Protein AF-X1RSN2-F1 (afdb_monomer_lite)

Foldseek 3Di:
DDDPVLLVVLQVVQAFKDWFFDDLCAQDDDPNHGSNVCVVVVHDDDGGTDIKHWHDKDFPDDDPVDTDIDTDIDPPDDVQRVQQVSCVSVVHGGGDPDDDDQDDVPDGPVPDDDPVRVVVVVVVVVVD

Organism: NCBI:txid412755

Radius of gyration: 18.57 Å; chains: 1; bounding box: 42×35×59 Å

Sequence (128 aa):
HINRDKIIKSLEKFIGEIEQVPPIFSAKNIKGERAYHFARKGEKIELKPNKVIIRQLELINFDLPFIEIRVLCSKGTYIRALARDLGKILESGAYITRLTRTKIGPYKMKDALTIKIFEEKLKKIKQK

Structure (mmCIF, N/CA/C/O backbone):
data_AF-X1RSN2-F1
#
_entry.id   AF-X1RSN2-F1
#
loop_
_atom_site.group_PDB
_atom_site.id
_atom_site.type_symbol
_atom_site.label_atom_id
_atom_site.label_alt_id
_atom_site.label_comp_id
_atom_site.label_asym_id
_atom_site.label_entity_id
_atom_site.label_seq_id
_atom_site.pdbx_PDB_ins_code
_atom_site.Cartn_x
_atom_site.Cartn_y
_atom_site.Cartn_z
_atom_site.occupancy
_atom_site.B_iso_or_equiv
_atom_site.auth_seq_id
_atom_site.auth_comp_id
_atom_site.auth_asym_id
_atom_site.auth_atom_id
_atom_site.pdbx_PDB_model_num
ATOM 1 N N . HIS A 1 1 ? -1.833 0.680 -24.087 1.00 90.75 1 HIS A 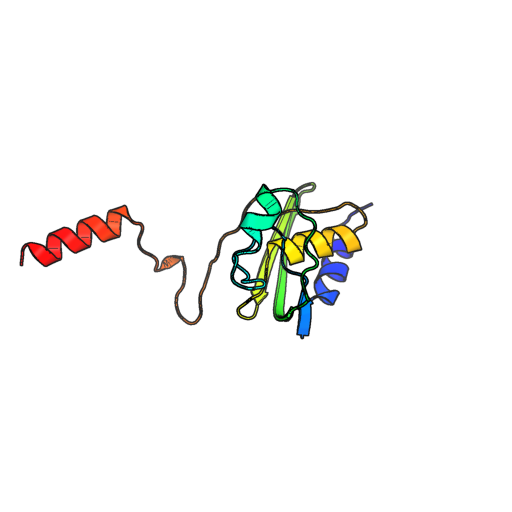N 1
ATOM 2 C CA . HIS A 1 1 ? -0.887 -0.442 -23.856 1.00 90.75 1 HIS A CA 1
ATOM 3 C C . HIS A 1 1 ? -1.137 -1.197 -22.546 1.00 90.75 1 HIS A C 1
ATOM 5 O O . HIS A 1 1 ? -0.720 -2.344 -22.443 1.00 90.75 1 HIS A O 1
ATOM 11 N N . ILE A 1 2 ? -1.772 -0.595 -21.533 1.00 95.44 2 ILE A N 1
ATOM 12 C CA . ILE A 1 2 ? -2.105 -1.281 -20.273 1.00 95.44 2 ILE A CA 1
ATOM 13 C C . ILE A 1 2 ? -3.347 -2.157 -20.464 1.00 95.44 2 ILE A C 1
ATOM 15 O O . ILE A 1 2 ? -4.363 -1.689 -20.966 1.00 95.44 2 ILE A O 1
ATOM 19 N N . ASN A 1 3 ? -3.267 -3.416 -20.038 1.00 96.62 3 ASN A N 1
ATOM 20 C CA . ASN A 1 3 ? -4.387 -4.351 -19.993 1.00 96.62 3 ASN A CA 1
ATOM 21 C C . ASN A 1 3 ? -4.387 -5.111 -18.657 1.00 96.62 3 ASN A C 1
ATOM 23 O O . ASN A 1 3 ? -3.433 -5.019 -17.877 1.00 96.62 3 ASN A O 1
ATOM 27 N N . ARG A 1 4 ? -5.464 -5.856 -18.396 1.00 97.06 4 ARG A N 1
ATOM 28 C CA . ARG A 1 4 ? -5.673 -6.580 -17.136 1.00 97.06 4 ARG A CA 1
ATOM 29 C C . ARG A 1 4 ? -4.523 -7.536 -16.806 1.00 97.06 4 ARG A C 1
ATOM 31 O O . ARG A 1 4 ? -4.016 -7.508 -15.688 1.00 97.06 4 ARG A O 1
ATOM 38 N N . ASP A 1 5 ? -4.059 -8.313 -17.780 1.00 97.00 5 ASP A N 1
ATOM 39 C CA . ASP A 1 5 ? -2.986 -9.294 -17.576 1.00 97.00 5 ASP A CA 1
ATOM 40 C C . ASP A 1 5 ? -1.648 -8.628 -17.254 1.00 97.00 5 ASP A C 1
ATOM 42 O O . ASP A 1 5 ? -0.912 -9.092 -16.383 1.00 97.00 5 ASP A O 1
ATOM 46 N N . LYS A 1 6 ? -1.342 -7.497 -17.904 1.00 96.50 6 LYS A N 1
ATOM 47 C CA . LYS A 1 6 ? -0.146 -6.702 -17.603 1.00 96.50 6 LYS A CA 1
ATOM 48 C C . LYS A 1 6 ? -0.193 -6.167 -16.172 1.00 96.50 6 LYS A C 1
ATOM 50 O O . LYS A 1 6 ? 0.840 -6.175 -15.503 1.00 96.50 6 LYS A O 1
ATOM 55 N N . ILE A 1 7 ? -1.365 -5.742 -15.683 1.00 96.88 7 ILE A N 1
ATOM 56 C CA . ILE A 1 7 ? -1.536 -5.340 -14.279 1.00 96.88 7 ILE A CA 1
ATOM 57 C C . ILE A 1 7 ? -1.262 -6.524 -13.355 1.00 96.88 7 ILE A C 1
ATOM 59 O O . ILE A 1 7 ? -0.403 -6.406 -12.487 1.00 96.88 7 ILE A O 1
ATOM 63 N N . ILE A 1 8 ? -1.934 -7.661 -13.557 1.00 97.38 8 ILE A N 1
ATOM 64 C CA . ILE A 1 8 ? -1.809 -8.839 -12.682 1.00 97.38 8 ILE A CA 1
ATOM 65 C C . ILE A 1 8 ? -0.347 -9.298 -12.592 1.00 97.38 8 ILE A C 1
ATOM 67 O O . ILE A 1 8 ? 0.204 -9.354 -11.495 1.00 97.38 8 ILE A O 1
ATOM 71 N N . LYS A 1 9 ? 0.326 -9.477 -13.736 1.00 97.38 9 LYS A N 1
ATOM 72 C CA . LYS A 1 9 ? 1.757 -9.833 -13.793 1.00 97.38 9 LYS A CA 1
ATOM 73 C C . LYS A 1 9 ? 2.665 -8.801 -13.121 1.00 97.38 9 LYS A C 1
ATOM 75 O O . LYS A 1 9 ? 3.723 -9.137 -12.598 1.00 97.38 9 LYS A O 1
ATOM 80 N N . SER A 1 10 ? 2.293 -7.522 -13.155 1.00 97.00 10 SER A N 1
ATOM 81 C CA . SER A 1 10 ? 3.063 -6.471 -12.481 1.00 97.00 10 SER A CA 1
ATOM 82 C C . SER A 1 10 ? 2.866 -6.503 -10.966 1.00 97.00 10 SER A C 1
ATOM 84 O O . SER A 1 10 ? 3.816 -6.231 -10.239 1.00 97.00 10 SER A O 1
ATOM 86 N N . LEU A 1 11 ? 1.667 -6.852 -10.484 1.00 97.38 11 LEU A N 1
ATOM 87 C CA . LEU A 1 11 ? 1.373 -6.983 -9.055 1.00 97.38 11 LEU A CA 1
ATOM 88 C C . LEU A 1 11 ? 2.163 -8.137 -8.417 1.00 97.38 11 LEU A C 1
ATOM 90 O O . LEU A 1 11 ? 2.683 -7.973 -7.316 1.00 97.38 11 LEU A O 1
ATOM 94 N N . GLU A 1 12 ? 2.326 -9.263 -9.115 1.00 96.88 12 GLU A N 1
ATOM 95 C CA . GLU A 1 12 ? 3.086 -10.428 -8.626 1.00 96.88 12 GLU A CA 1
ATOM 96 C C . GLU A 1 12 ? 4.514 -10.071 -8.187 1.00 96.88 12 GLU A C 1
ATOM 98 O O . GLU A 1 12 ? 5.003 -10.586 -7.184 1.00 96.88 12 GLU A O 1
ATOM 103 N N . LYS A 1 13 ? 5.150 -9.107 -8.865 1.00 96.44 13 LYS A N 1
ATOM 104 C CA . LYS A 1 13 ? 6.514 -8.638 -8.563 1.00 96.44 13 LYS A CA 1
ATOM 105 C C . LYS A 1 13 ? 6.660 -7.963 -7.197 1.00 96.44 13 LYS A C 1
ATOM 107 O O . LYS A 1 13 ? 7.781 -7.759 -6.743 1.00 96.44 13 LYS A O 1
ATOM 112 N N . PHE A 1 14 ? 5.555 -7.567 -6.567 1.00 97.44 14 PHE A N 1
ATOM 113 C CA . PHE A 1 14 ? 5.571 -6.908 -5.262 1.00 97.44 14 PHE A CA 1
ATOM 114 C C . PHE A 1 14 ? 5.339 -7.870 -4.098 1.00 97.44 14 PHE A C 1
ATOM 116 O O . PHE A 1 14 ? 5.508 -7.450 -2.955 1.00 97.44 14 PHE A O 1
ATOM 123 N N . ILE A 1 15 ? 4.921 -9.114 -4.355 1.00 98.12 15 ILE A N 1
ATOM 124 C CA . ILE A 1 15 ? 4.674 -10.106 -3.304 1.00 98.12 15 ILE A CA 1
ATOM 125 C C . ILE A 1 15 ? 6.002 -10.518 -2.661 1.00 98.12 15 ILE A C 1
ATOM 127 O O . ILE A 1 15 ? 6.967 -10.833 -3.350 1.00 98.12 15 ILE A O 1
ATOM 131 N N . GLY A 1 16 ? 6.032 -10.556 -1.330 1.00 98.31 16 GLY A N 1
ATOM 132 C CA . GLY A 1 16 ? 7.221 -10.886 -0.548 1.00 98.31 16 GLY A CA 1
ATOM 133 C C . GLY A 1 16 ? 7.880 -9.665 0.087 1.00 98.31 16 GLY A C 1
ATOM 134 O O . GLY A 1 16 ? 7.229 -8.648 0.346 1.00 98.31 16 GLY A O 1
ATOM 135 N N . GLU A 1 17 ? 9.164 -9.803 0.418 1.00 97.88 17 GLU A N 1
ATOM 136 C CA . GLU A 1 17 ? 9.982 -8.707 0.939 1.00 97.88 17 GLU A CA 1
ATOM 137 C C . GLU A 1 17 ? 10.460 -7.823 -0.214 1.00 97.88 17 GLU A C 1
ATOM 139 O O . GLU A 1 17 ? 11.074 -8.303 -1.163 1.00 97.88 17 GLU A O 1
ATOM 144 N N . ILE A 1 18 ? 10.191 -6.523 -0.113 1.00 96.50 18 ILE A N 1
ATOM 145 C CA . ILE A 1 18 ? 10.602 -5.525 -1.098 1.00 96.50 18 ILE A CA 1
ATOM 146 C C . ILE A 1 18 ? 11.211 -4.310 -0.406 1.00 96.50 18 ILE A C 1
ATOM 148 O O . ILE A 1 18 ? 10.873 -3.975 0.735 1.00 96.50 18 ILE A O 1
ATOM 152 N N . GLU A 1 19 ? 12.073 -3.601 -1.124 1.00 95.56 19 GLU A N 1
ATOM 153 C CA . GLU A 1 19 ? 12.556 -2.294 -0.701 1.00 95.56 19 GLU A CA 1
ATOM 154 C C . GLU A 1 19 ? 11.651 -1.192 -1.238 1.00 95.56 19 GLU A C 1
ATOM 156 O O . GLU A 1 19 ? 11.339 -1.130 -2.426 1.00 95.56 19 GLU A O 1
ATOM 161 N N . GLN A 1 20 ? 11.236 -0.290 -0.352 1.00 94.06 20 GLN A N 1
ATOM 162 C CA . GLN A 1 20 ? 10.371 0.818 -0.713 1.00 94.06 20 GLN A CA 1
ATOM 163 C C . GLN A 1 20 ? 10.999 2.146 -0.314 1.00 94.06 20 GLN A C 1
ATOM 165 O O . GLN A 1 20 ? 11.256 2.401 0.865 1.00 94.06 20 GLN A O 1
ATOM 170 N N . VAL A 1 21 ? 11.191 3.029 -1.296 1.00 91.88 21 VAL A N 1
ATOM 171 C CA . VAL A 1 21 ? 11.546 4.428 -1.039 1.00 91.88 21 VAL A CA 1
ATOM 172 C C . VAL A 1 21 ? 10.280 5.172 -0.606 1.00 91.88 21 VAL A C 1
ATOM 174 O O . VAL A 1 21 ? 9.339 5.280 -1.411 1.00 91.88 21 VAL A O 1
ATOM 177 N N . PRO A 1 22 ? 10.224 5.696 0.635 1.00 87.31 22 PRO A N 1
ATOM 178 C CA . PRO A 1 22 ? 9.074 6.455 1.114 1.00 87.31 22 PRO A CA 1
ATOM 179 C C . PRO A 1 22 ? 8.777 7.669 0.218 1.00 87.31 22 PRO A C 1
ATOM 181 O O . PRO A 1 22 ? 9.664 8.176 -0.464 1.00 87.31 22 PRO A O 1
ATOM 184 N N . PRO A 1 23 ? 7.538 8.182 0.202 1.00 85.44 23 PRO A N 1
ATOM 185 C CA . PRO A 1 23 ? 7.249 9.452 -0.447 1.00 85.44 23 PRO A CA 1
ATOM 186 C C . PRO A 1 23 ? 7.897 10.612 0.327 1.00 85.44 23 PRO A C 1
ATOM 188 O O . PRO A 1 23 ? 7.933 10.595 1.562 1.00 85.44 23 PRO A O 1
ATOM 191 N N . ILE A 1 24 ? 8.331 11.652 -0.396 1.00 83.62 24 ILE A N 1
ATOM 192 C CA . ILE A 1 24 ? 8.907 12.877 0.193 1.00 83.62 24 ILE A CA 1
ATOM 193 C C . ILE A 1 24 ? 7.929 13.554 1.167 1.00 83.62 24 ILE A C 1
ATOM 195 O O . ILE A 1 24 ? 8.298 13.957 2.266 1.00 83.62 24 ILE A O 1
ATOM 199 N N . PHE A 1 25 ? 6.635 13.526 0.840 1.00 82.25 25 PHE A N 1
ATOM 200 C CA . PHE A 1 25 ? 5.545 13.900 1.740 1.00 82.25 25 PHE A CA 1
ATOM 201 C C . PHE A 1 25 ? 5.212 12.760 2.713 1.00 82.25 25 PHE A C 1
ATOM 203 O O . PHE A 1 25 ? 4.171 12.094 2.602 1.00 82.25 25 PHE A O 1
ATOM 210 N N . SER A 1 26 ? 6.107 12.516 3.669 1.00 80.94 26 SER A N 1
ATOM 211 C CA . SER A 1 26 ? 5.921 11.545 4.749 1.00 80.94 26 SER A CA 1
ATOM 212 C C . SER A 1 26 ? 6.371 12.090 6.104 1.00 80.94 26 SER A C 1
ATOM 214 O O . SER A 1 26 ? 7.131 13.049 6.197 1.00 80.94 26 SER A O 1
ATOM 216 N N . ALA A 1 27 ? 5.910 11.453 7.180 1.00 81.50 27 ALA A N 1
ATOM 217 C CA . ALA A 1 27 ? 6.335 11.762 8.543 1.00 81.50 27 ALA A CA 1
ATOM 218 C C . ALA A 1 27 ? 7.659 11.067 8.937 1.00 81.50 27 ALA A C 1
ATOM 220 O O . ALA A 1 27 ? 7.950 10.946 10.128 1.00 81.50 27 ALA A O 1
ATOM 221 N N . LYS A 1 28 ? 8.459 10.569 7.981 1.00 81.25 28 LYS A N 1
ATOM 222 C CA . LYS A 1 28 ? 9.767 9.962 8.285 1.00 81.25 28 LYS A CA 1
ATOM 223 C C . LYS A 1 28 ? 10.677 11.038 8.888 1.00 81.25 28 LYS A C 1
ATOM 225 O O . LYS A 1 28 ? 10.716 12.149 8.369 1.00 81.25 28 LYS A O 1
ATOM 230 N N . ASN A 1 29 ? 11.332 10.730 10.007 1.00 79.06 29 ASN A N 1
ATOM 231 C CA . ASN A 1 29 ? 12.299 11.637 10.626 1.00 79.06 29 ASN A CA 1
ATOM 232 C C . ASN A 1 29 ? 13.631 11.531 9.869 1.00 79.06 29 ASN A C 1
ATOM 234 O O . ASN A 1 29 ? 14.099 10.425 9.591 1.00 79.06 29 ASN A O 1
ATOM 238 N N . ILE A 1 30 ? 14.190 12.679 9.508 1.00 78.50 30 ILE A N 1
ATOM 239 C CA . ILE A 1 30 ? 15.441 12.847 8.784 1.00 78.50 30 ILE A CA 1
ATOM 240 C C . ILE A 1 30 ? 16.217 13.935 9.514 1.00 78.50 30 ILE A C 1
ATOM 242 O O . ILE A 1 30 ? 15.807 15.092 9.515 1.00 78.50 30 ILE A O 1
ATOM 246 N N . LYS A 1 31 ? 17.330 13.550 10.149 1.00 79.81 31 LYS A N 1
ATOM 247 C CA . LYS A 1 31 ? 18.217 14.468 10.884 1.00 79.81 31 LYS A CA 1
ATOM 248 C C . LYS A 1 31 ? 17.484 15.367 11.904 1.00 79.81 31 LYS A C 1
ATOM 250 O O . LYS A 1 31 ? 17.872 16.508 12.101 1.00 79.81 31 LYS A O 1
ATOM 255 N N . GLY A 1 32 ? 16.427 14.863 12.545 1.00 83.50 32 GLY A N 1
ATOM 256 C CA . GLY A 1 32 ? 15.657 15.607 13.549 1.00 83.50 32 GLY A CA 1
ATOM 257 C C . GLY A 1 32 ? 14.388 16.282 13.019 1.00 83.50 32 GLY A C 1
ATOM 258 O O . GLY A 1 32 ? 13.509 16.597 13.816 1.00 83.50 32 GLY A O 1
ATOM 259 N N . GLU A 1 33 ? 14.213 16.413 11.702 1.00 81.56 33 GLU A N 1
ATOM 260 C CA . GLU A 1 33 ? 13.030 17.030 11.083 1.00 81.56 33 GLU A CA 1
ATOM 261 C C . GLU A 1 33 ? 12.186 16.011 10.293 1.00 81.56 33 GLU A C 1
ATOM 263 O O . GLU A 1 33 ? 12.664 14.962 9.859 1.00 81.56 33 GLU A O 1
ATOM 268 N N . ARG A 1 34 ? 10.886 16.276 10.094 1.00 85.56 34 ARG A N 1
ATOM 269 C CA . ARG A 1 34 ? 10.021 15.391 9.283 1.00 85.56 34 ARG A CA 1
ATOM 270 C C . ARG A 1 34 ? 10.222 15.656 7.791 1.00 85.56 34 ARG A C 1
ATOM 272 O O . ARG A 1 34 ? 10.241 16.807 7.373 1.00 85.56 34 ARG A O 1
ATOM 279 N N . ALA A 1 35 ? 10.243 14.601 6.976 1.00 82.00 35 ALA A N 1
ATOM 280 C CA . ALA A 1 35 ? 10.471 14.681 5.528 1.00 82.00 35 ALA A CA 1
ATOM 281 C C . ALA A 1 35 ? 9.553 15.686 4.801 1.00 82.00 35 ALA A C 1
ATOM 283 O O . ALA A 1 35 ? 9.998 16.398 3.902 1.00 82.00 35 ALA A O 1
ATOM 284 N N . TYR A 1 36 ? 8.286 15.803 5.218 1.00 81.81 36 TYR A N 1
ATOM 285 C CA . TYR A 1 36 ? 7.359 16.759 4.608 1.00 81.81 36 TYR A CA 1
ATOM 286 C C . TYR A 1 36 ? 7.739 18.236 4.833 1.00 81.81 36 TYR A C 1
ATOM 288 O O . TYR A 1 36 ? 7.290 19.074 4.054 1.00 81.81 36 TYR A O 1
ATOM 296 N N . HIS A 1 37 ? 8.525 18.583 5.865 1.00 84.25 37 HIS A N 1
ATOM 297 C CA . HIS A 1 37 ? 8.983 19.964 6.074 1.00 84.25 37 HIS A CA 1
ATOM 298 C C . HIS A 1 37 ? 9.927 20.385 4.953 1.00 84.25 37 HIS A C 1
ATOM 300 O O . HIS A 1 37 ? 9.703 21.406 4.311 1.00 84.25 37 HIS A O 1
ATOM 306 N N . PHE A 1 38 ? 10.911 19.545 4.654 1.00 82.25 38 PHE A N 1
ATOM 307 C CA . PHE A 1 38 ? 11.842 19.762 3.555 1.00 82.25 38 PHE A CA 1
ATOM 308 C C . PHE A 1 38 ? 11.145 19.766 2.191 1.00 82.25 38 PHE A C 1
ATOM 310 O O . PHE A 1 38 ? 11.397 20.646 1.372 1.00 82.25 38 PHE A O 1
ATOM 317 N N . ALA A 1 39 ? 10.182 18.858 1.983 1.00 83.00 39 ALA A N 1
ATOM 318 C CA . ALA A 1 39 ? 9.376 18.822 0.761 1.00 83.00 39 ALA A CA 1
ATOM 319 C C . ALA A 1 39 ? 8.657 20.155 0.492 1.00 83.00 39 ALA A C 1
ATOM 321 O O . ALA A 1 39 ? 8.601 20.616 -0.643 1.00 83.00 39 ALA A O 1
ATOM 322 N N . ARG A 1 40 ? 8.112 20.784 1.544 1.00 86.25 40 ARG A N 1
ATOM 323 C CA . ARG A 1 40 ? 7.427 22.084 1.453 1.00 86.25 40 ARG A CA 1
ATOM 324 C C . ARG A 1 40 ? 8.384 23.254 1.219 1.00 86.25 40 ARG A C 1
ATOM 326 O O . ARG A 1 40 ? 7.958 24.250 0.651 1.00 86.25 40 ARG A O 1
ATOM 333 N N . LYS A 1 41 ? 9.648 23.128 1.633 1.00 88.31 41 LYS A N 1
ATOM 334 C CA . LYS A 1 41 ? 10.720 24.102 1.365 1.00 88.31 41 LYS A CA 1
ATOM 335 C C . LYS A 1 41 ? 11.326 23.955 -0.042 1.00 88.31 41 LYS A C 1
ATOM 337 O O . LYS A 1 41 ? 12.157 24.766 -0.427 1.00 88.31 41 LYS A O 1
ATOM 342 N N . GLY A 1 42 ? 10.931 22.931 -0.807 1.00 83.00 42 GLY A N 1
ATOM 343 C CA . GLY A 1 42 ? 11.504 22.634 -2.126 1.00 83.00 42 GLY A CA 1
ATOM 344 C C . GLY A 1 42 ? 12.886 21.973 -2.073 1.00 83.00 42 GLY A C 1
ATOM 345 O O . GLY A 1 42 ? 13.527 21.799 -3.109 1.00 83.00 42 GLY A O 1
ATOM 346 N N . GLU A 1 43 ? 13.349 21.575 -0.888 1.00 83.50 43 GLU A N 1
ATOM 347 C CA . GLU A 1 43 ? 14.653 20.944 -0.710 1.00 83.50 43 GLU A CA 1
ATOM 348 C C . GLU A 1 43 ? 14.627 19.493 -1.206 1.00 83.50 43 GLU A C 1
ATOM 350 O O . GLU A 1 43 ? 13.764 18.687 -0.834 1.00 83.50 43 GLU A O 1
ATOM 355 N N . LYS A 1 44 ? 15.600 19.136 -2.053 1.00 74.25 44 LYS A N 1
ATOM 356 C CA . LYS A 1 44 ? 15.763 17.761 -2.529 1.00 74.25 44 LYS A CA 1
ATOM 357 C C . LYS A 1 44 ? 16.403 16.921 -1.433 1.00 74.25 44 LYS A C 1
ATOM 359 O O . LYS A 1 44 ? 17.582 17.075 -1.133 1.00 74.25 44 LYS A O 1
ATOM 364 N N . ILE A 1 45 ? 15.624 15.999 -0.875 1.00 80.62 45 ILE A N 1
ATOM 365 C CA . ILE A 1 45 ? 16.115 15.023 0.094 1.00 80.62 45 ILE A CA 1
ATOM 366 C C . ILE A 1 45 ? 16.109 13.630 -0.495 1.00 80.62 45 ILE A C 1
ATOM 368 O O . ILE A 1 45 ? 15.096 13.149 -1.006 1.00 80.62 45 ILE A O 1
ATOM 372 N N . GLU A 1 46 ? 17.242 12.960 -0.334 1.00 78.69 46 GLU A N 1
ATOM 373 C CA . GLU A 1 46 ? 17.383 11.555 -0.653 1.00 78.69 46 GLU A CA 1
ATOM 374 C C . GLU A 1 46 ? 16.840 10.688 0.490 1.00 78.69 46 GLU A C 1
ATOM 376 O O . GLU A 1 46 ? 17.291 10.740 1.639 1.00 78.69 46 GLU A O 1
ATOM 381 N N . LEU A 1 47 ? 15.816 9.895 0.180 1.00 83.88 47 LEU A N 1
ATOM 382 C CA . LEU A 1 47 ? 15.179 9.003 1.137 1.00 83.88 47 LEU A CA 1
ATOM 383 C C . LEU A 1 47 ? 15.751 7.599 1.007 1.00 83.88 47 LEU A C 1
ATOM 385 O O . LEU A 1 47 ? 15.572 6.946 -0.016 1.00 83.88 47 LEU A O 1
ATOM 389 N N . LYS A 1 48 ? 16.346 7.093 2.092 1.00 86.62 48 LYS A N 1
ATOM 390 C CA . LYS A 1 48 ? 16.786 5.695 2.143 1.00 86.62 48 LYS A CA 1
ATOM 391 C C . LYS A 1 48 ? 15.588 4.737 2.013 1.00 86.62 48 LYS A C 1
ATOM 393 O O . LYS A 1 48 ? 14.587 4.962 2.724 1.00 86.62 48 LYS A O 1
ATOM 398 N N . PRO A 1 49 ? 15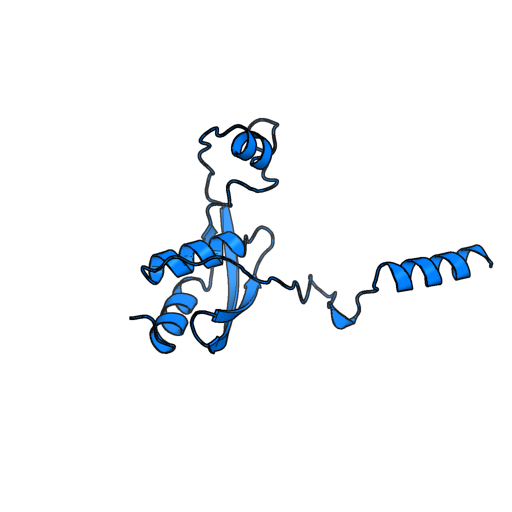.681 3.694 1.163 1.00 90.81 49 PRO A N 1
ATOM 399 C CA . PRO A 1 49 ? 14.698 2.620 1.104 1.00 90.81 49 PRO A CA 1
ATOM 400 C C . PRO A 1 49 ? 14.515 1.948 2.466 1.00 90.81 49 PRO A C 1
ATOM 402 O O . PRO A 1 49 ? 15.431 1.899 3.284 1.00 90.81 49 PRO A O 1
ATOM 405 N N . ASN A 1 50 ? 13.310 1.444 2.713 1.00 91.44 50 ASN A N 1
ATOM 406 C CA . ASN A 1 50 ? 13.004 0.603 3.864 1.00 91.44 50 ASN A CA 1
ATOM 407 C C . ASN A 1 50 ? 12.463 -0.740 3.370 1.00 91.44 50 ASN A C 1
ATOM 409 O O . ASN A 1 50 ? 11.650 -0.764 2.444 1.00 91.44 50 ASN A O 1
ATOM 413 N N . LYS A 1 51 ? 12.838 -1.830 4.039 1.00 96.38 51 LYS A N 1
ATOM 414 C CA . LYS A 1 51 ? 12.258 -3.150 3.788 1.00 96.38 51 LYS A CA 1
ATOM 415 C C . LYS A 1 51 ? 10.827 -3.229 4.314 1.00 96.38 51 LYS A C 1
ATOM 417 O O . LYS A 1 51 ? 10.548 -2.841 5.452 1.00 96.38 51 LYS A O 1
ATOM 422 N N . VAL A 1 52 ? 9.926 -3.732 3.480 1.00 97.38 52 VAL A N 1
ATOM 423 C CA . VAL A 1 52 ? 8.521 -3.994 3.806 1.00 97.38 52 VAL A CA 1
ATOM 424 C C . VAL A 1 52 ? 8.103 -5.329 3.204 1.00 97.38 52 VAL A C 1
ATOM 426 O O . VAL A 1 52 ? 8.731 -5.813 2.270 1.00 97.38 52 VAL A O 1
ATOM 429 N N . ILE A 1 53 ? 7.040 -5.929 3.735 1.00 98.38 53 ILE A N 1
ATOM 430 C CA . ILE A 1 53 ? 6.538 -7.224 3.265 1.00 98.38 53 ILE A CA 1
ATOM 431 C C . ILE A 1 53 ? 5.112 -7.054 2.755 1.00 98.38 53 ILE A C 1
ATOM 433 O O . ILE A 1 53 ? 4.224 -6.675 3.529 1.00 98.38 53 ILE A O 1
ATOM 437 N N . ILE A 1 54 ? 4.872 -7.393 1.490 1.00 98.44 54 ILE A N 1
ATOM 438 C CA . ILE A 1 54 ? 3.530 -7.553 0.925 1.00 98.44 54 ILE A CA 1
ATOM 439 C C . ILE A 1 54 ? 3.172 -9.037 0.980 1.00 98.44 54 ILE A C 1
ATOM 441 O O . ILE A 1 54 ? 3.806 -9.871 0.344 1.00 98.44 54 ILE A O 1
ATOM 445 N N . ARG A 1 55 ? 2.158 -9.379 1.774 1.00 98.19 55 ARG A N 1
ATOM 446 C CA . ARG A 1 55 ? 1.703 -10.764 1.965 1.00 98.19 55 ARG A CA 1
ATOM 447 C C . ARG A 1 55 ? 0.668 -11.178 0.928 1.00 98.19 55 ARG A C 1
ATOM 449 O O . ARG A 1 55 ? 0.646 -12.333 0.534 1.00 98.19 55 ARG A O 1
ATOM 456 N N . GLN A 1 56 ? -0.212 -10.256 0.540 1.00 98.00 56 GLN A N 1
ATOM 457 C CA . GLN A 1 56 ? -1.237 -10.479 -0.481 1.00 98.00 56 GLN A CA 1
ATOM 458 C C . GLN A 1 56 ? -1.443 -9.195 -1.278 1.00 98.00 56 GLN A C 1
ATOM 460 O O . GLN A 1 56 ? -1.430 -8.099 -0.703 1.00 98.00 56 GLN A O 1
ATOM 465 N N . LEU A 1 57 ? -1.649 -9.345 -2.582 1.00 97.88 57 LEU A N 1
ATOM 466 C CA . LEU A 1 57 ? -1.912 -8.255 -3.507 1.00 97.88 57 LEU A CA 1
ATOM 467 C C . LEU A 1 57 ? -2.862 -8.747 -4.594 1.00 97.88 57 LEU A C 1
ATOM 469 O O . LEU A 1 57 ? -2.539 -9.682 -5.316 1.00 97.88 57 LEU A O 1
ATOM 473 N N . GLU A 1 58 ? -4.036 -8.135 -4.687 1.00 97.31 58 GLU A N 1
ATOM 474 C CA . GLU A 1 58 ? -5.112 -8.599 -5.565 1.00 97.31 58 GLU A CA 1
ATOM 475 C C . GLU A 1 58 ? -5.695 -7.436 -6.359 1.00 97.31 58 GLU A C 1
ATOM 477 O O . GLU A 1 58 ? -5.923 -6.361 -5.803 1.00 97.31 58 GLU A O 1
ATOM 482 N N . LEU A 1 59 ? -5.976 -7.670 -7.642 1.00 98.06 59 LEU A N 1
ATOM 483 C CA . LEU A 1 59 ? -6.758 -6.767 -8.480 1.00 98.06 59 LEU A CA 1
ATOM 484 C C . LEU A 1 59 ? -8.250 -7.024 -8.236 1.00 98.06 59 LEU A C 1
ATOM 486 O O . LEU A 1 59 ? -8.760 -8.087 -8.578 1.00 98.06 59 LEU A O 1
ATOM 490 N N . ILE A 1 60 ? -8.932 -6.049 -7.644 1.00 98.19 60 ILE A N 1
ATOM 491 C CA . ILE A 1 60 ? -10.356 -6.114 -7.294 1.00 98.19 60 ILE A CA 1
ATOM 492 C C . ILE A 1 60 ? -11.225 -5.593 -8.434 1.00 98.19 60 ILE A C 1
ATOM 494 O O . ILE A 1 60 ? -12.228 -6.211 -8.772 1.00 98.19 60 ILE A O 1
ATOM 498 N N . ASN A 1 61 ? -10.828 -4.473 -9.040 1.00 98.12 61 ASN A N 1
ATOM 499 C CA . ASN A 1 61 ? -11.535 -3.880 -10.169 1.00 98.12 61 ASN A CA 1
ATOM 500 C C . ASN A 1 61 ? -10.550 -3.365 -11.221 1.00 98.12 61 ASN A C 1
ATOM 502 O O . ASN A 1 61 ? -9.464 -2.889 -10.881 1.00 98.12 61 ASN A O 1
ATOM 506 N N . PHE A 1 62 ? -10.947 -3.435 -12.488 1.00 97.38 62 PHE A N 1
ATOM 507 C CA . PHE A 1 62 ? -10.184 -2.932 -13.625 1.00 97.38 62 PHE A CA 1
ATOM 508 C C . PHE A 1 62 ? -11.123 -2.168 -14.554 1.00 97.38 62 PHE A C 1
ATOM 510 O O . PHE A 1 62 ? -11.910 -2.781 -15.269 1.00 97.38 62 PHE A O 1
ATOM 517 N N . ASP A 1 63 ? -11.026 -0.844 -14.520 1.00 96.88 63 ASP A N 1
ATOM 518 C CA . ASP A 1 63 ? -11.869 0.067 -15.289 1.00 96.88 63 ASP A CA 1
ATOM 519 C C . ASP A 1 63 ? -11.066 1.330 -15.627 1.00 96.88 63 ASP A C 1
ATOM 521 O O . ASP A 1 63 ? -11.111 2.339 -14.919 1.00 96.88 63 ASP A O 1
ATOM 525 N N . LEU A 1 64 ? -10.202 1.222 -16.644 1.00 95.25 64 LEU A N 1
ATOM 526 C CA . LEU A 1 64 ? -9.228 2.267 -16.961 1.00 95.25 64 LEU A CA 1
ATOM 527 C C . LEU A 1 64 ? -9.913 3.635 -17.172 1.00 95.25 64 LEU A C 1
ATOM 529 O O . LEU A 1 64 ? -10.921 3.711 -17.866 1.00 95.25 64 LEU A O 1
ATOM 533 N N . PRO A 1 65 ? -9.344 4.728 -16.625 1.00 95.12 65 PRO A N 1
ATOM 534 C CA . PRO A 1 65 ? -7.999 4.825 -16.048 1.00 95.12 65 PRO A CA 1
ATOM 535 C C . PRO A 1 65 ? -7.894 4.390 -14.573 1.00 95.12 65 PRO A C 1
ATOM 537 O O . PRO A 1 65 ? -6.846 4.580 -13.955 1.00 95.12 65 PRO A O 1
ATOM 540 N N . PHE A 1 66 ? -8.940 3.800 -13.994 1.00 97.38 66 PHE A N 1
ATOM 541 C CA . PHE A 1 66 ? -8.983 3.377 -12.600 1.00 97.38 66 PHE A CA 1
ATOM 542 C C . PHE 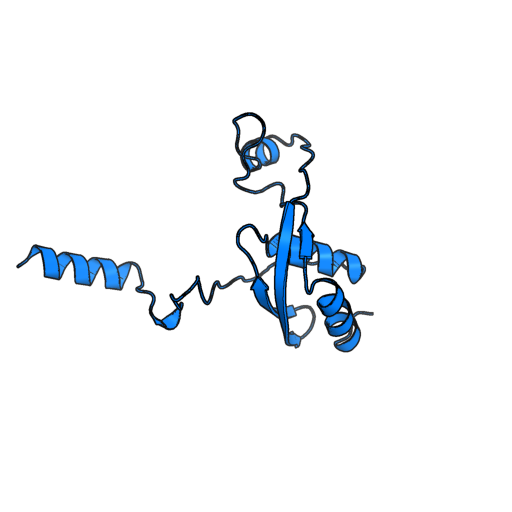A 1 66 ? -8.773 1.868 -12.433 1.00 97.38 66 PHE A C 1
ATOM 544 O O . PHE A 1 66 ? -9.303 1.027 -13.153 1.00 97.38 66 PHE A O 1
ATOM 551 N N . ILE A 1 67 ? -8.002 1.505 -11.414 1.00 97.62 67 ILE A N 1
ATOM 552 C CA . ILE A 1 67 ? -7.915 0.129 -10.929 1.00 97.62 67 ILE A CA 1
ATOM 553 C C . ILE A 1 67 ? -8.089 0.140 -9.417 1.00 97.62 67 ILE A C 1
ATOM 555 O O . ILE A 1 67 ? -7.657 1.075 -8.738 1.00 97.62 67 ILE A O 1
ATOM 559 N N . GLU A 1 68 ? -8.699 -0.909 -8.883 1.00 98.38 68 GLU A N 1
ATOM 560 C CA . GLU A 1 68 ? -8.802 -1.115 -7.445 1.00 98.38 68 GLU A CA 1
ATOM 561 C C . GLU A 1 68 ? -7.975 -2.329 -7.052 1.00 98.38 68 GLU A C 1
ATOM 563 O O . GLU A 1 68 ? -8.120 -3.400 -7.637 1.00 98.38 68 GLU A O 1
ATOM 568 N N . ILE A 1 69 ? -7.113 -2.160 -6.051 1.00 98.06 69 ILE A N 1
ATOM 569 C CA . ILE A 1 69 ? -6.279 -3.235 -5.523 1.00 98.06 69 ILE A CA 1
ATOM 570 C C . ILE A 1 69 ? -6.500 -3.412 -4.025 1.00 98.06 69 ILE A C 1
ATOM 572 O O . ILE A 1 69 ? -6.652 -2.441 -3.279 1.00 98.06 69 ILE A O 1
ATOM 576 N N . ARG A 1 70 ? -6.452 -4.662 -3.570 1.00 98.38 70 ARG A N 1
ATOM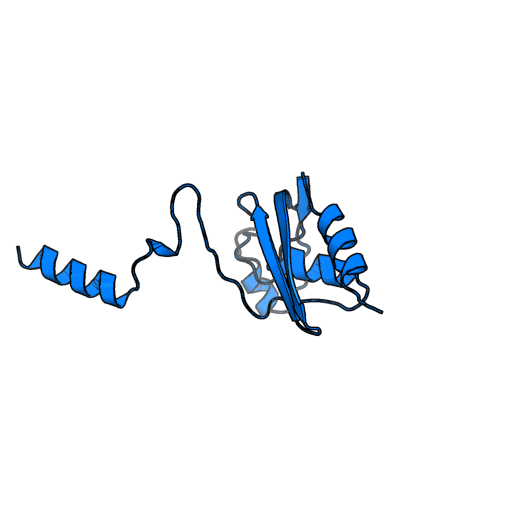 577 C CA . ARG A 1 70 ? -6.428 -5.019 -2.151 1.00 98.38 70 ARG A CA 1
ATOM 578 C C . ARG A 1 70 ? -5.017 -5.437 -1.763 1.00 98.38 70 ARG A C 1
ATOM 580 O O . ARG A 1 70 ? -4.426 -6.298 -2.403 1.00 98.38 70 ARG A O 1
ATOM 587 N N . VAL A 1 71 ? -4.499 -4.842 -0.691 1.00 98.38 71 VAL A N 1
ATOM 588 C CA . VAL A 1 71 ? -3.147 -5.083 -0.167 1.00 98.38 71 VAL A CA 1
ATOM 589 C C . VAL A 1 71 ? -3.234 -5.600 1.267 1.00 98.38 71 VAL A C 1
ATOM 591 O O . VAL A 1 71 ? -3.847 -4.957 2.121 1.00 98.38 71 VAL A O 1
ATOM 594 N N . LEU A 1 72 ? -2.528 -6.694 1.559 1.00 98.38 72 LEU A N 1
ATOM 595 C CA . LEU A 1 72 ? -2.140 -7.082 2.916 1.00 98.38 72 LEU A CA 1
ATOM 596 C C . LEU A 1 72 ? -0.629 -6.897 3.069 1.00 98.38 72 LEU A C 1
ATOM 598 O O . LEU A 1 72 ? 0.148 -7.571 2.400 1.00 98.38 72 LEU A O 1
ATOM 602 N N . CYS A 1 73 ? -0.195 -6.022 3.974 1.00 98.19 73 CYS A N 1
ATOM 603 C CA . CYS A 1 73 ? 1.215 -5.641 4.091 1.00 98.19 73 CYS A CA 1
ATOM 604 C C . CYS A 1 73 ? 1.698 -5.505 5.543 1.00 98.19 73 CYS A C 1
ATOM 606 O O . CYS A 1 73 ? 0.908 -5.472 6.486 1.00 98.19 73 CYS A O 1
ATOM 608 N N . SER A 1 74 ? 3.017 -5.433 5.741 1.00 97.31 74 SER A N 1
ATOM 609 C CA . SER A 1 74 ? 3.632 -5.106 7.031 1.00 97.31 74 SER A CA 1
ATOM 610 C C . SER A 1 74 ? 3.454 -3.630 7.398 1.00 97.31 74 SER A C 1
ATOM 612 O O . SER A 1 74 ? 3.118 -2.783 6.561 1.00 97.31 74 SER A O 1
ATOM 614 N N . LYS A 1 75 ? 3.747 -3.301 8.663 1.00 94.31 75 LYS A N 1
ATOM 615 C CA . LYS A 1 75 ? 3.912 -1.909 9.103 1.00 94.31 75 LYS A CA 1
ATOM 616 C C . LYS A 1 75 ? 4.973 -1.196 8.257 1.00 94.31 75 LYS A C 1
ATOM 618 O O . LYS A 1 75 ? 5.896 -1.832 7.756 1.00 94.31 75 LYS A O 1
ATOM 623 N N . GLY A 1 76 ? 4.836 0.122 8.118 1.00 92.12 76 GLY A N 1
ATOM 624 C CA . GLY A 1 76 ? 5.786 0.954 7.369 1.00 92.12 76 GLY A CA 1
ATOM 625 C C . GLY A 1 76 ? 5.619 0.925 5.847 1.00 92.12 76 GLY A C 1
ATOM 626 O O . GLY A 1 76 ? 6.303 1.683 5.168 1.00 92.12 76 GLY A O 1
ATOM 627 N N . THR A 1 77 ? 4.694 0.120 5.316 1.00 96.25 77 THR A N 1
ATOM 628 C CA . THR A 1 77 ? 4.378 0.096 3.881 1.00 96.25 77 THR A CA 1
ATOM 629 C C . THR A 1 77 ? 3.680 1.384 3.461 1.00 96.25 77 THR A C 1
ATOM 631 O O . THR A 1 77 ? 2.631 1.751 3.995 1.00 96.25 77 THR A O 1
ATOM 634 N N . TYR A 1 78 ? 4.234 2.062 2.461 1.00 95.44 78 TYR A N 1
ATOM 635 C CA . TYR A 1 78 ? 3.634 3.237 1.852 1.00 95.44 78 TYR A CA 1
ATOM 636 C C . TYR A 1 78 ? 2.847 2.824 0.610 1.00 95.44 78 TYR A C 1
ATOM 638 O O . TYR A 1 78 ? 3.410 2.652 -0.466 1.00 95.44 78 TYR A O 1
ATOM 646 N N . ILE A 1 79 ? 1.518 2.748 0.715 1.00 97.00 79 ILE A N 1
ATOM 647 C CA . ILE A 1 79 ? 0.664 2.407 -0.442 1.00 97.00 79 ILE A CA 1
ATOM 648 C C . ILE A 1 79 ? 0.852 3.418 -1.588 1.00 97.00 79 ILE A C 1
ATOM 650 O O . ILE A 1 79 ? 0.819 3.054 -2.757 1.00 97.00 79 ILE A O 1
ATOM 654 N N . ARG A 1 80 ? 1.142 4.691 -1.272 1.00 95.50 80 ARG A N 1
ATOM 655 C CA . ARG A 1 80 ? 1.464 5.717 -2.283 1.00 95.50 80 ARG A CA 1
ATOM 656 C C . ARG A 1 80 ? 2.728 5.390 -3.082 1.00 95.50 80 ARG A C 1
ATOM 658 O O . ARG A 1 80 ? 2.770 5.654 -4.277 1.00 95.50 80 ARG A O 1
ATOM 665 N N . ALA A 1 81 ? 3.745 4.828 -2.429 1.00 95.62 81 ALA A N 1
ATOM 666 C CA . ALA A 1 81 ? 4.952 4.382 -3.113 1.00 95.62 81 ALA A CA 1
ATOM 667 C C . ALA A 1 81 ? 4.666 3.137 -3.965 1.00 95.62 81 ALA A C 1
ATOM 669 O O . ALA A 1 81 ? 5.105 3.092 -5.103 1.00 95.62 81 ALA A O 1
ATOM 670 N N . LEU A 1 82 ? 3.835 2.207 -3.477 1.00 97.12 82 LEU A N 1
ATOM 671 C CA . LEU A 1 82 ? 3.389 1.049 -4.261 1.00 97.12 82 LEU A CA 1
ATOM 672 C C . LEU A 1 82 ? 2.680 1.483 -5.553 1.00 97.12 82 LEU A C 1
ATOM 674 O O . LEU A 1 82 ? 3.016 0.986 -6.620 1.00 97.12 82 LEU A O 1
ATOM 678 N N . ALA A 1 83 ? 1.762 2.454 -5.478 1.00 97.12 83 ALA A N 1
ATOM 679 C CA . ALA A 1 83 ? 1.096 3.003 -6.660 1.00 97.12 83 ALA A CA 1
ATOM 680 C C . ALA A 1 83 ? 2.098 3.630 -7.645 1.00 97.12 83 ALA A C 1
ATOM 682 O O . ALA A 1 83 ? 2.076 3.306 -8.828 1.00 97.12 83 ALA A O 1
ATOM 683 N N . ARG A 1 84 ? 3.023 4.467 -7.155 1.00 96.62 84 ARG A N 1
ATOM 684 C CA . ARG A 1 84 ? 4.093 5.064 -7.973 1.00 96.62 84 ARG A CA 1
ATOM 685 C C . ARG A 1 84 ? 4.927 3.993 -8.677 1.00 96.62 84 ARG A C 1
ATOM 687 O O . ARG A 1 84 ? 5.184 4.106 -9.872 1.00 96.62 84 ARG A O 1
ATOM 694 N N . ASP A 1 85 ? 5.376 2.989 -7.932 1.00 96.56 85 ASP A N 1
ATOM 695 C CA . ASP A 1 85 ? 6.301 1.972 -8.427 1.00 96.56 85 ASP A CA 1
ATOM 696 C C . ASP A 1 85 ? 5.598 1.017 -9.406 1.00 96.56 85 ASP A C 1
ATOM 698 O O . ASP A 1 85 ? 6.170 0.683 -10.441 1.00 96.56 85 ASP A O 1
ATOM 702 N N . LEU A 1 86 ? 4.319 0.694 -9.179 1.00 97.06 86 LEU A N 1
ATOM 703 C CA . LEU A 1 86 ? 3.476 0.014 -10.167 1.00 97.06 86 LEU A CA 1
ATOM 704 C C . LEU A 1 86 ? 3.355 0.841 -11.456 1.00 97.06 86 LEU A C 1
ATOM 706 O O . LEU A 1 86 ? 3.553 0.318 -12.548 1.00 97.06 86 LEU A O 1
ATOM 710 N N . GLY A 1 87 ? 3.101 2.146 -11.341 1.00 96.94 87 GLY A N 1
ATOM 711 C CA . GLY A 1 87 ? 3.029 3.052 -12.488 1.00 96.94 87 GLY A CA 1
ATOM 712 C C . GLY A 1 87 ? 4.320 3.125 -13.308 1.00 96.94 87 GLY A C 1
ATOM 713 O O . GLY A 1 87 ? 4.255 3.270 -14.530 1.00 96.94 87 GLY A O 1
ATOM 714 N N . LYS A 1 88 ? 5.484 2.995 -12.654 1.00 96.38 88 LYS A N 1
ATOM 715 C CA . LYS A 1 88 ? 6.791 2.890 -13.324 1.00 96.38 88 LYS A CA 1
ATOM 716 C C . LYS A 1 88 ? 6.924 1.580 -14.097 1.00 96.38 88 LYS A C 1
ATOM 718 O O . LYS A 1 88 ? 7.292 1.624 -15.262 1.00 96.38 88 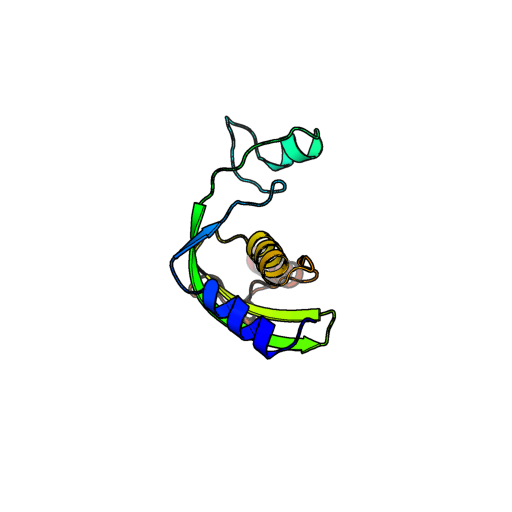LYS A O 1
ATOM 723 N N . ILE A 1 89 ? 6.579 0.443 -13.485 1.00 95.88 89 ILE A N 1
ATOM 724 C CA . ILE A 1 89 ? 6.603 -0.876 -14.149 1.00 95.88 89 ILE A CA 1
ATOM 725 C C . ILE A 1 89 ? 5.667 -0.905 -15.367 1.00 95.88 89 ILE A C 1
ATOM 727 O O . ILE A 1 89 ? 5.940 -1.582 -16.355 1.00 95.88 89 ILE A O 1
ATOM 731 N N . LEU A 1 90 ? 4.558 -0.168 -15.304 1.00 95.81 90 LEU A N 1
ATOM 732 C CA . LEU A 1 90 ? 3.584 -0.068 -16.390 1.00 95.81 90 LEU A CA 1
ATOM 733 C C . LEU A 1 90 ? 3.931 0.985 -17.450 1.00 95.81 90 LEU A C 1
ATOM 735 O O . LEU A 1 90 ? 3.215 1.059 -18.450 1.00 95.81 90 LEU A O 1
ATOM 739 N N . GLU A 1 91 ? 4.989 1.775 -17.243 1.00 96.06 91 GLU A N 1
ATOM 740 C CA . GLU A 1 91 ? 5.439 2.836 -18.157 1.00 96.06 91 GLU A CA 1
ATOM 741 C C . GLU A 1 91 ? 4.348 3.886 -18.443 1.00 96.06 91 GLU A C 1
ATOM 743 O O . GLU A 1 91 ? 4.178 4.342 -19.569 1.00 96.06 91 GLU A O 1
ATOM 748 N N . SER A 1 92 ? 3.551 4.245 -17.431 1.00 94.31 92 SER A N 1
ATOM 749 C CA . SER A 1 92 ? 2.477 5.249 -17.575 1.00 94.31 92 SER A CA 1
ATOM 750 C C . SER A 1 92 ? 2.326 6.180 -16.370 1.00 94.31 92 SER A C 1
ATOM 752 O O . SER A 1 92 ? 1.566 7.144 -16.431 1.00 94.31 92 SER A O 1
ATOM 754 N N . GLY A 1 93 ? 3.037 5.903 -15.271 1.00 95.69 93 GLY A N 1
ATOM 755 C CA . GLY A 1 93 ? 2.811 6.565 -13.988 1.00 95.69 93 GLY A CA 1
ATOM 756 C C . GLY A 1 93 ? 1.505 6.114 -13.323 1.00 95.69 93 GLY A C 1
ATOM 757 O O . GLY A 1 93 ? 0.598 5.591 -13.961 1.00 95.69 93 GLY A O 1
ATOM 758 N N . ALA A 1 94 ? 1.431 6.264 -12.002 1.00 96.88 94 ALA A N 1
ATOM 759 C CA . ALA A 1 94 ? 0.219 6.011 -11.231 1.00 96.88 94 ALA A CA 1
ATOM 760 C C . ALA A 1 94 ? 0.314 6.693 -9.864 1.00 96.88 94 ALA A C 1
ATOM 762 O O . ALA A 1 94 ? 1.396 6.871 -9.298 1.00 96.88 94 ALA A O 1
ATOM 763 N N . TYR A 1 95 ? -0.842 7.068 -9.329 1.00 96.62 95 TYR A N 1
ATOM 764 C CA . TYR A 1 95 ? -0.989 7.657 -8.006 1.00 96.62 95 TYR A CA 1
ATOM 765 C C . TYR A 1 95 ? -2.302 7.190 -7.374 1.00 96.62 95 TYR A C 1
ATOM 767 O O . TYR A 1 95 ? -3.172 6.630 -8.035 1.00 96.62 95 TYR A O 1
ATOM 775 N N . ILE A 1 96 ? -2.434 7.394 -6.066 1.00 96.69 96 ILE A N 1
ATOM 776 C CA . ILE A 1 96 ? -3.651 7.033 -5.339 1.00 96.69 96 ILE A CA 1
ATOM 777 C C . ILE A 1 96 ? -4.677 8.153 -5.466 1.00 96.69 96 ILE A C 1
ATOM 779 O O . ILE A 1 96 ? -4.397 9.280 -5.064 1.00 96.69 96 ILE A O 1
ATOM 783 N N . THR A 1 97 ? -5.886 7.808 -5.899 1.00 97.38 97 THR A N 1
ATOM 784 C CA . THR A 1 97 ? -7.070 8.680 -5.832 1.00 97.38 97 THR A CA 1
ATOM 785 C C . THR A 1 97 ? -7.928 8.402 -4.594 1.00 97.38 97 THR A C 1
ATOM 787 O O . THR A 1 97 ? -8.515 9.322 -4.032 1.00 97.38 97 THR A O 1
ATOM 790 N N . ARG A 1 98 ? -7.966 7.149 -4.117 1.00 97.69 98 ARG A N 1
ATOM 791 C CA . ARG A 1 98 ? -8.717 6.714 -2.929 1.00 97.69 98 ARG A CA 1
ATOM 792 C C . ARG A 1 98 ? -7.943 5.653 -2.147 1.00 97.69 98 ARG A C 1
ATOM 794 O O . ARG A 1 98 ? -7.382 4.736 -2.736 1.00 97.69 98 ARG A O 1
ATOM 801 N N . LEU A 1 99 ? -7.934 5.756 -0.817 1.00 97.56 99 LEU A N 1
ATOM 802 C CA . LEU A 1 99 ? -7.315 4.767 0.069 1.00 97.56 99 LEU A CA 1
ATOM 803 C C . LEU A 1 99 ? -8.188 4.527 1.297 1.00 97.56 99 LEU A C 1
ATOM 805 O O . LEU A 1 99 ? -8.439 5.448 2.069 1.00 97.56 99 LEU A O 1
ATOM 809 N N . THR A 1 100 ? -8.550 3.267 1.520 1.00 97.31 100 THR A N 1
ATOM 810 C CA . THR A 1 100 ? -9.299 2.849 2.706 1.00 97.31 100 THR A CA 1
ATOM 811 C C . THR A 1 100 ? -8.526 1.768 3.441 1.00 97.31 100 THR A C 1
ATOM 813 O O . THR A 1 100 ? -8.223 0.710 2.894 1.00 97.31 100 THR A O 1
ATOM 816 N N . ARG A 1 101 ? -8.211 2.018 4.714 1.00 97.50 101 ARG A N 1
ATOM 817 C CA . ARG A 1 101 ? -7.607 1.010 5.586 1.00 97.50 101 ARG A CA 1
ATOM 818 C C . ARG A 1 101 ? -8.710 0.165 6.214 1.00 97.50 101 ARG A C 1
ATOM 820 O O . ARG A 1 101 ? -9.356 0.597 7.159 1.00 97.50 101 ARG A O 1
ATOM 827 N N . THR A 1 102 ? -8.912 -1.040 5.691 1.00 97.25 102 THR A N 1
ATOM 828 C CA . THR A 1 102 ? -10.021 -1.923 6.092 1.00 97.25 102 THR A CA 1
ATOM 829 C C . THR A 1 102 ? -9.755 -2.713 7.377 1.00 97.25 102 THR A C 1
ATOM 831 O O . THR A 1 102 ? -10.703 -3.180 8.010 1.00 97.25 102 THR A O 1
ATOM 834 N N . LYS A 1 103 ? -8.485 -2.879 7.777 1.00 97.25 103 LYS A N 1
ATOM 835 C CA . LYS A 1 103 ? -8.079 -3.678 8.944 1.00 97.25 103 LYS A CA 1
ATOM 836 C C . LYS A 1 103 ? -6.724 -3.234 9.515 1.00 97.25 103 LYS A C 1
ATOM 838 O O . LYS A 1 103 ? -5.839 -2.828 8.764 1.00 97.25 103 LYS A O 1
ATOM 843 N N . ILE A 1 104 ? -6.553 -3.350 10.835 1.00 97.00 104 ILE A N 1
ATOM 844 C CA . ILE A 1 104 ? -5.278 -3.208 11.561 1.00 97.00 104 ILE A CA 1
ATOM 845 C C . ILE A 1 104 ? -5.195 -4.335 12.591 1.00 97.00 104 ILE A C 1
ATOM 847 O O . ILE A 1 104 ? -5.931 -4.319 13.573 1.00 97.00 104 ILE A O 1
ATOM 851 N N . GLY A 1 105 ? -4.310 -5.316 12.393 1.00 94.06 105 GLY A N 1
ATOM 852 C CA . GLY A 1 105 ? -4.245 -6.469 13.299 1.00 94.06 105 GLY A CA 1
ATOM 853 C C . GLY A 1 105 ? -5.632 -7.120 13.453 1.00 94.06 105 GLY A C 1
ATOM 854 O O . GLY A 1 105 ? -6.235 -7.445 12.431 1.00 94.06 105 GLY A O 1
ATOM 855 N N . PRO A 1 106 ? -6.178 -7.291 14.669 1.00 95.44 106 PRO A N 1
ATOM 856 C CA . PRO A 1 106 ? -7.517 -7.854 14.864 1.00 95.44 106 PRO A CA 1
ATOM 857 C C . PRO A 1 106 ? -8.665 -6.875 14.547 1.00 95.44 106 PRO A C 1
ATOM 859 O O . PRO A 1 106 ? -9.784 -7.318 14.302 1.00 95.44 106 PRO A O 1
ATOM 862 N N . TYR A 1 107 ? -8.408 -5.566 14.507 1.00 96.94 107 TYR A N 1
ATOM 863 C CA . TYR A 1 107 ? -9.438 -4.532 14.389 1.00 96.94 107 TYR A CA 1
ATOM 864 C C . TYR A 1 107 ? -9.867 -4.323 12.934 1.00 96.94 107 TYR A C 1
ATOM 866 O O . TYR A 1 107 ? -9.022 -4.083 12.066 1.00 96.94 107 TYR A O 1
ATOM 874 N N . LYS A 1 108 ? -11.173 -4.385 12.649 1.00 97.31 108 LYS A N 1
ATOM 875 C CA . LYS A 1 108 ? -11.735 -4.186 11.302 1.00 97.31 108 LYS A CA 1
ATOM 876 C C . LYS A 1 108 ? -12.476 -2.854 11.216 1.00 97.31 108 LYS A C 1
ATOM 878 O O . LYS A 1 108 ? -13.076 -2.402 12.182 1.00 97.31 108 LYS A O 1
ATOM 883 N N . MET A 1 109 ? -12.491 -2.260 10.025 1.00 96.00 109 MET A N 1
ATOM 884 C CA . MET A 1 109 ? -13.167 -0.983 9.765 1.00 96.00 109 MET A CA 1
ATOM 885 C C . MET A 1 109 ? -14.671 -1.038 10.054 1.00 96.00 109 MET A C 1
ATOM 887 O O . MET A 1 109 ? -15.234 -0.066 10.537 1.00 96.00 109 MET A O 1
ATOM 891 N N . LYS A 1 110 ? -15.321 -2.180 9.803 1.00 95.50 110 LYS A N 1
ATOM 892 C CA . LYS A 1 110 ? -16.752 -2.367 10.091 1.00 95.50 110 LYS A CA 1
ATOM 893 C C . LYS A 1 110 ? -17.108 -2.246 11.580 1.00 95.50 110 LYS A C 1
ATOM 895 O O . LYS A 1 110 ? -18.254 -1.971 11.902 1.00 95.50 110 LYS A O 1
ATOM 900 N N . ASP A 1 111 ? -16.126 -2.450 12.457 1.00 95.25 111 ASP A N 1
ATOM 901 C CA . ASP A 1 111 ? -16.286 -2.364 13.908 1.00 95.25 111 ASP A CA 1
ATOM 902 C C . ASP A 1 111 ? -15.859 -0.972 14.429 1.00 95.25 111 ASP A C 1
ATOM 904 O O . ASP A 1 111 ? -15.896 -0.708 15.630 1.00 95.25 111 ASP A O 1
ATOM 908 N N . ALA A 1 112 ? -15.423 -0.071 13.536 1.00 94.94 112 ALA A N 1
ATOM 909 C CA . ALA A 1 112 ? -14.983 1.269 13.893 1.00 94.94 112 ALA A CA 1
ATOM 910 C C . ALA A 1 112 ? -16.176 2.188 14.186 1.00 94.94 112 ALA A C 1
ATOM 912 O O . ALA A 1 112 ? -17.195 2.172 13.497 1.00 94.94 112 ALA A O 1
ATOM 913 N N . LEU A 1 113 ? -16.016 3.044 15.194 1.00 94.44 113 LEU A N 1
ATOM 914 C CA . LEU A 1 113 ? -16.981 4.095 15.496 1.00 94.44 113 LEU A CA 1
ATOM 915 C C . LEU A 1 113 ? -16.637 5.352 14.701 1.00 94.44 113 LEU A C 1
ATOM 917 O O . LEU A 1 113 ? -15.473 5.748 14.614 1.00 94.44 113 LEU A O 1
ATOM 921 N N . THR A 1 114 ? -17.659 6.014 14.165 1.00 94.88 114 THR A N 1
ATOM 922 C CA . THR A 1 114 ? -17.501 7.390 13.690 1.00 94.88 114 THR A CA 1
ATOM 923 C C . THR A 1 114 ? -17.284 8.321 14.882 1.00 94.88 114 THR A C 1
ATOM 925 O O . THR A 1 114 ? -17.697 8.012 16.003 1.00 94.88 114 THR A O 1
ATOM 928 N N . ILE A 1 115 ? -16.671 9.484 14.641 1.00 95.06 115 ILE A N 1
ATOM 929 C CA . ILE A 1 115 ? -16.430 10.492 15.688 1.00 95.06 115 ILE A CA 1
ATOM 930 C C . ILE A 1 115 ? -17.746 10.868 16.382 1.00 95.06 115 ILE A C 1
ATOM 932 O O . ILE A 1 115 ? -17.818 10.854 17.605 1.00 95.06 115 ILE A O 1
ATOM 936 N N . LYS A 1 116 ? -18.816 11.076 15.608 1.00 95.75 116 LYS A N 1
ATOM 937 C CA . LYS A 1 116 ? -20.148 11.387 16.136 1.00 95.75 116 LYS A CA 1
ATOM 938 C C . LYS A 1 116 ? -20.673 10.306 17.091 1.00 95.75 116 LYS A C 1
ATOM 940 O O . LYS A 1 116 ? -21.066 10.613 18.211 1.00 95.75 116 LYS A O 1
ATOM 945 N N . ILE A 1 117 ? -20.637 9.034 16.677 1.00 94.75 117 ILE A N 1
ATOM 946 C CA . ILE A 1 117 ? -21.103 7.920 17.524 1.00 94.75 117 ILE A CA 1
ATOM 947 C C . ILE A 1 117 ? -20.244 7.815 18.791 1.00 94.75 117 ILE A C 1
ATOM 949 O O . ILE A 1 117 ? -20.753 7.517 19.873 1.00 94.75 117 ILE A O 1
ATOM 953 N N . PHE A 1 118 ? -18.937 8.053 18.668 1.00 94.88 118 PHE A N 1
ATOM 954 C CA . PHE A 1 118 ? -18.030 8.065 19.808 1.00 94.88 118 PHE A CA 1
ATOM 955 C C . PHE A 1 118 ? -18.386 9.173 20.813 1.00 94.88 118 PHE A C 1
ATOM 957 O O . PHE A 1 118 ? -18.513 8.887 22.004 1.00 94.88 118 PHE A O 1
ATOM 964 N N . GLU A 1 119 ? -18.623 10.402 20.352 1.00 95.81 119 GLU A N 1
ATOM 965 C CA . GLU A 1 119 ? -19.019 11.534 21.200 1.00 95.81 119 GLU A CA 1
ATOM 966 C C . GLU A 1 119 ? -20.347 11.288 21.927 1.00 95.81 119 GLU A C 1
ATOM 968 O O . GLU A 1 119 ? -20.465 11.558 23.125 1.00 95.81 119 GLU A O 1
ATOM 973 N N . GLU A 1 120 ? -21.342 10.733 21.232 1.00 95.25 120 GLU A N 1
ATOM 974 C CA . GLU A 1 120 ? -22.639 10.378 21.817 1.00 95.25 120 GLU A CA 1
ATOM 975 C C . GLU A 1 120 ? -22.496 9.324 22.923 1.00 95.25 120 GLU A C 1
ATOM 977 O O . GLU A 1 120 ? -23.087 9.460 23.998 1.00 95.25 120 GLU A O 1
ATOM 982 N N . LYS A 1 121 ? -21.677 8.288 22.698 1.00 93.94 121 LYS A N 1
ATOM 983 C CA . LYS A 1 121 ? -21.384 7.273 23.721 1.00 93.94 121 LYS A CA 1
ATOM 984 C C . LYS A 1 121 ? -20.646 7.870 24.917 1.00 93.94 121 LYS A C 1
ATOM 986 O O . LYS A 1 121 ? -20.992 7.556 26.053 1.00 93.94 121 LYS A O 1
ATOM 991 N N . LEU A 1 122 ? -19.671 8.747 24.677 1.00 94.56 122 LEU A N 1
ATOM 992 C CA . LEU A 1 122 ? -18.887 9.378 25.738 1.00 94.56 122 LEU A CA 1
ATOM 993 C C . LEU A 1 122 ? -19.764 10.225 26.672 1.00 94.56 122 LEU A C 1
ATOM 995 O O . LEU A 1 122 ? -19.611 10.151 27.890 1.00 94.56 122 LEU A O 1
ATOM 999 N N . LYS A 1 123 ? -20.714 10.991 26.119 1.00 93.62 123 LYS A N 1
ATOM 1000 C CA . LYS A 1 123 ? -21.666 11.791 26.909 1.00 93.62 123 LYS A CA 1
ATOM 1001 C C . LYS A 1 123 ? -22.535 10.921 27.819 1.00 93.62 123 LYS A C 1
ATOM 1003 O O . LYS A 1 123 ? -22.703 11.262 28.983 1.00 93.62 123 LYS A O 1
ATOM 1008 N N . LYS A 1 124 ? -23.026 9.779 27.322 1.00 89.44 124 LYS A N 1
ATOM 1009 C CA . LYS A 1 124 ? -23.834 8.831 28.113 1.00 89.44 124 LYS A CA 1
ATOM 1010 C C . LYS A 1 124 ? -23.056 8.202 29.270 1.00 89.44 124 LYS A C 1
ATOM 1012 O O . LYS A 1 124 ? -23.642 7.945 30.312 1.00 89.44 124 LYS A O 1
ATOM 1017 N N . ILE A 1 125 ? -21.755 7.959 29.093 1.00 90.62 125 ILE A N 1
ATOM 1018 C CA . ILE A 1 125 ? -20.895 7.413 30.155 1.00 90.62 125 ILE A CA 1
ATOM 1019 C C . ILE A 1 125 ? -20.677 8.446 31.265 1.00 90.62 125 ILE A C 1
ATOM 1021 O O . ILE A 1 125 ? -20.719 8.080 32.427 1.00 90.62 125 ILE A O 1
ATOM 1025 N N . LYS A 1 126 ? -20.485 9.727 30.924 1.00 79.75 126 LYS A N 1
ATOM 1026 C CA . LYS A 1 126 ? -20.253 10.805 31.906 1.00 79.75 126 LYS A CA 1
ATOM 1027 C C . LYS A 1 126 ? -21.496 11.234 32.700 1.00 79.75 126 LYS A C 1
ATOM 1029 O O . LYS A 1 126 ? -21.363 12.018 33.629 1.00 79.75 126 LYS A O 1
ATOM 1034 N N . GLN A 1 127 ? -22.687 10.806 32.282 1.00 68.31 127 GLN A N 1
ATOM 1035 C CA . GLN A 1 127 ? -23.961 11.099 32.955 1.00 68.31 127 GLN A CA 1
ATOM 1036 C C . GLN A 1 127 ? -24.382 9.993 33.939 1.00 68.31 127 GLN A C 1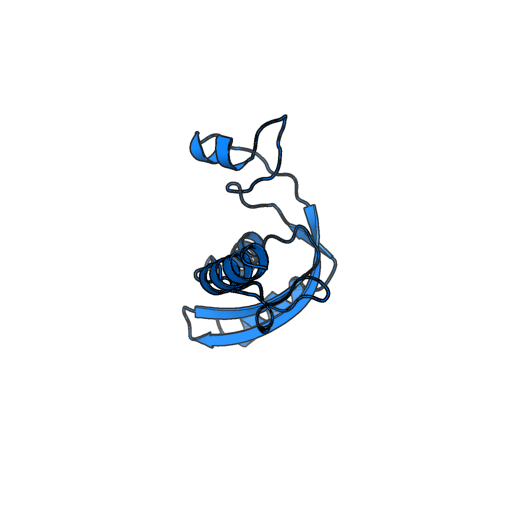
ATOM 1038 O O . GLN A 1 127 ? -25.419 10.126 34.583 1.00 68.31 127 GLN A O 1
ATOM 1043 N N . LYS A 1 128 ? -23.606 8.907 34.023 1.00 52.91 128 LYS A N 1
ATOM 1044 C CA . LYS A 1 128 ? -23.684 7.899 35.083 1.00 52.91 128 LYS A CA 1
ATOM 1045 C C . LYS A 1 128 ? -22.588 8.156 36.103 1.00 52.91 128 LYS A C 1
ATOM 1047 O O . LYS A 1 128 ? -22.846 7.841 37.280 1.00 52.91 128 LYS A O 1
#

InterPro domains:
  IPR002501 Pseudouridine synthase II, N-terminal [PF01509] (1-79)
  IPR014780 tRNA pseudouridine synthase II, TruB [PTHR13767] (1-125)
  IPR020103 Pseudouridine synthase, catalytic domain superfamily [SSF55120] (1-120)
  IPR032819 tRNA pseudouridylate synthase B, C-terminal [PF16198] (80-122)

Secondary structure (DSSP, 8-state):
---HHHHHHHHHTTSEEEEEPPPSSS--EETTEEHHHHHHHT---PPPPEEEEEEEEEEEEEETTEEEEEEEE-TT--HHHHHHHHHHHTTS----S-----EETTEEGGGPPPHHHHHHHHHHHHT-

pLDDT: mean 92.63, std 7.35, range [52.91, 98.44]